Protein AF-A0A1A7YUJ3-F1 (afdb_monomer_lite)

InterPro domains:
  IPR044998 Timeless [PTHR22940] (1-128)
  IPR059212 TIMELESS, tri-helical helix-turn-helix domain [PF26019] (51-104)
  IPR060740 TOF1-like, helical domain [PF27570] (1-33)

Organism: NCBI:txid60296

Radius of gyration: 24.5 Å; chains: 1; bounding box: 63×38×56 Å

Structure (mmCIF, N/CA/C/O backbone):
data_AF-A0A1A7YUJ3-F1
#
_entry.id   AF-A0A1A7YUJ3-F1
#
loop_
_atom_site.group_PDB
_atom_site.id
_atom_site.type_symbol
_atom_site.label_atom_id
_atom_site.label_alt_id
_atom_site.label_comp_id
_atom_site.label_asym_id
_atom_site.label_entity_id
_atom_site.label_seq_id
_atom_site.pdbx_PDB_ins_code
_atom_site.Cartn_x
_atom_site.Cartn_y
_atom_site.Cartn_z
_atom_site.occupancy
_atom_site.B_iso_or_equiv
_atom_site.auth_seq_id
_atom_site.auth_comp_id
_atom_site.auth_asym_id
_atom_site.auth_atom_id
_atom_site.pdbx_PDB_model_num
ATOM 1 N N . GLU A 1 1 ? 13.823 11.970 -30.741 1.00 86.25 1 GLU A N 1
ATOM 2 C CA . GLU A 1 1 ? 13.001 11.657 -29.547 1.00 86.25 1 GLU A CA 1
ATOM 3 C C . GLU A 1 1 ? 12.658 10.175 -29.381 1.00 86.25 1 GLU A C 1
ATOM 5 O O . GLU A 1 1 ? 13.277 9.528 -28.542 1.00 86.25 1 GLU A O 1
ATOM 10 N N . LEU A 1 2 ? 11.763 9.582 -30.185 1.00 95.19 2 LEU A N 1
ATOM 11 C CA . LEU A 1 2 ? 11.291 8.201 -29.949 1.00 95.19 2 LEU A CA 1
ATOM 12 C C . LEU A 1 2 ? 12.406 7.140 -29.975 1.00 95.19 2 LEU A C 1
ATOM 14 O O . LEU A 1 2 ? 12.435 6.245 -29.137 1.00 95.19 2 LEU A O 1
ATOM 18 N N . VAL A 1 3 ? 13.350 7.257 -30.911 1.00 95.50 3 VAL A N 1
ATOM 19 C CA . VAL A 1 3 ? 14.474 6.312 -31.037 1.00 95.50 3 VAL A CA 1
ATOM 20 C C . VAL A 1 3 ? 15.370 6.344 -29.796 1.00 95.50 3 VAL A C 1
ATOM 22 O O . VAL A 1 3 ? 15.801 5.300 -29.314 1.00 95.50 3 VAL A O 1
ATOM 25 N N . THR A 1 4 ? 15.636 7.534 -29.258 1.00 96.44 4 THR A N 1
ATOM 26 C CA . THR A 1 4 ? 16.439 7.715 -28.043 1.00 96.44 4 THR A CA 1
ATOM 27 C C . THR A 1 4 ? 15.734 7.102 -26.839 1.00 96.44 4 THR A C 1
ATOM 29 O O . THR A 1 4 ? 16.352 6.368 -26.070 1.00 96.44 4 THR A O 1
ATOM 32 N N . PHE A 1 5 ? 14.424 7.332 -26.727 1.00 95.44 5 PHE A N 1
ATOM 33 C CA . PHE A 1 5 ? 13.594 6.736 -25.687 1.00 95.44 5 PHE A CA 1
ATOM 34 C C . PHE A 1 5 ? 13.561 5.203 -25.779 1.00 95.44 5 PHE A C 1
ATOM 36 O O . PHE A 1 5 ? 13.815 4.523 -24.789 1.00 95.44 5 PHE A O 1
ATOM 43 N N . ALA A 1 6 ? 13.348 4.640 -26.970 1.00 95.88 6 ALA A N 1
ATOM 44 C CA . ALA A 1 6 ? 13.339 3.192 -27.176 1.00 95.88 6 ALA A CA 1
ATOM 45 C C . ALA A 1 6 ? 14.686 2.549 -26.802 1.00 95.88 6 ALA A C 1
ATOM 47 O O . ALA A 1 6 ? 14.719 1.542 -26.094 1.00 95.88 6 ALA A O 1
ATOM 48 N N . LYS A 1 7 ? 15.806 3.165 -27.209 1.00 96.31 7 LYS A N 1
ATOM 49 C CA . LYS A 1 7 ? 17.151 2.721 -26.810 1.00 96.31 7 LYS A CA 1
ATOM 50 C C . LYS A 1 7 ? 17.332 2.762 -25.293 1.00 96.31 7 LYS A C 1
ATOM 52 O O . LYS A 1 7 ? 17.871 1.819 -24.725 1.00 96.31 7 LYS A O 1
ATOM 57 N N . TYR A 1 8 ? 16.863 3.821 -24.637 1.00 96.00 8 TYR A N 1
ATOM 58 C CA . TYR A 1 8 ? 16.928 3.948 -23.182 1.00 96.00 8 TYR A CA 1
ATOM 59 C C . TYR A 1 8 ? 16.153 2.830 -22.468 1.00 96.00 8 TYR A C 1
ATOM 61 O O . TYR A 1 8 ? 16.704 2.177 -21.581 1.00 96.00 8 TYR A O 1
ATOM 69 N N . VAL A 1 9 ? 14.913 2.562 -22.890 1.00 93.56 9 VAL A N 1
ATOM 70 C CA . VAL A 1 9 ? 14.066 1.511 -22.303 1.00 93.56 9 VAL A CA 1
ATOM 71 C C . VAL A 1 9 ? 14.708 0.132 -22.463 1.00 93.56 9 VAL A C 1
ATOM 73 O O . VAL A 1 9 ? 14.817 -0.607 -21.484 1.00 93.56 9 VAL A O 1
ATOM 76 N N . LEU A 1 10 ? 15.194 -0.200 -23.663 1.00 94.06 10 LEU A N 1
ATOM 77 C CA . LEU A 1 10 ? 15.851 -1.483 -23.926 1.00 94.06 10 LEU A CA 1
ATOM 78 C C . LEU A 1 10 ? 17.142 -1.642 -23.117 1.00 94.06 10 LEU A C 1
ATOM 80 O O . LEU A 1 10 ? 17.344 -2.677 -22.487 1.00 94.06 10 LEU A O 1
ATOM 84 N N . ASN A 1 11 ? 17.982 -0.606 -23.059 1.00 95.50 11 ASN A N 1
ATOM 85 C CA . ASN A 1 11 ? 19.201 -0.633 -22.250 1.00 95.50 11 ASN A CA 1
ATOM 86 C C . ASN A 1 11 ? 18.887 -0.851 -20.764 1.00 95.50 11 ASN A C 1
ATOM 88 O O . ASN A 1 11 ? 19.572 -1.627 -20.094 1.00 95.50 11 ASN A O 1
ATOM 92 N N . ARG A 1 12 ? 17.833 -0.209 -20.243 1.00 92.25 12 ARG A N 1
ATOM 93 C CA . ARG A 1 12 ? 17.404 -0.400 -18.854 1.00 92.25 12 ARG A CA 1
ATOM 94 C C . ARG A 1 12 ? 16.884 -1.816 -18.611 1.00 92.25 12 ARG A C 1
ATOM 96 O O . ARG A 1 12 ? 17.216 -2.394 -17.580 1.00 92.25 12 ARG A O 1
ATOM 103 N N . PHE A 1 13 ? 16.129 -2.380 -19.552 1.00 91.19 13 PHE A N 1
ATOM 104 C CA . PHE A 1 13 ? 15.663 -3.764 -19.473 1.00 91.19 13 PHE A CA 1
ATOM 105 C C . PHE A 1 13 ? 16.834 -4.751 -19.436 1.00 91.19 13 PHE A C 1
ATOM 107 O O . PHE A 1 13 ? 16.898 -5.572 -18.524 1.00 91.19 13 PHE A O 1
ATOM 114 N N . PHE A 1 14 ? 17.795 -4.642 -20.358 1.00 93.25 14 PHE A N 1
ATOM 115 C CA . PHE A 1 14 ? 18.943 -5.552 -20.389 1.00 93.25 14 PHE A CA 1
ATOM 116 C C . PHE A 1 14 ? 19.823 -5.436 -19.140 1.00 93.25 14 PHE A C 1
ATOM 118 O O . PHE A 1 14 ? 20.311 -6.450 -18.647 1.00 93.25 14 PHE A O 1
ATOM 125 N N . ALA A 1 15 ? 19.965 -4.236 -18.569 1.00 91.81 15 ALA A N 1
ATOM 126 C CA . ALA A 1 15 ? 20.662 -4.052 -17.298 1.00 91.81 15 ALA A CA 1
ATOM 127 C C . ALA A 1 15 ? 19.983 -4.799 -16.131 1.00 91.81 15 ALA A C 1
ATOM 129 O O . ALA A 1 15 ? 20.673 -5.340 -15.267 1.00 91.81 15 ALA A O 1
ATOM 130 N N . VAL A 1 16 ? 18.645 -4.852 -16.110 1.00 88.75 16 VAL A N 1
ATOM 131 C CA . VAL A 1 16 ? 17.875 -5.622 -15.115 1.00 88.75 16 VAL A CA 1
ATOM 132 C C . VAL A 1 16 ? 17.945 -7.121 -15.416 1.00 88.75 16 VAL A C 1
ATOM 134 O O . VAL A 1 16 ? 18.191 -7.916 -14.512 1.00 88.75 16 VAL A O 1
ATOM 137 N N . ALA A 1 17 ? 17.798 -7.519 -16.681 1.00 90.75 17 ALA A N 1
ATOM 138 C CA . ALA A 1 17 ? 17.841 -8.918 -17.102 1.00 90.75 17 ALA A CA 1
ATOM 139 C C . ALA A 1 17 ? 19.202 -9.583 -16.839 1.00 90.75 17 ALA A C 1
ATOM 141 O O . ALA A 1 17 ? 19.245 -10.771 -16.532 1.00 90.75 17 ALA A O 1
ATOM 142 N N . ALA A 1 18 ? 20.297 -8.819 -16.8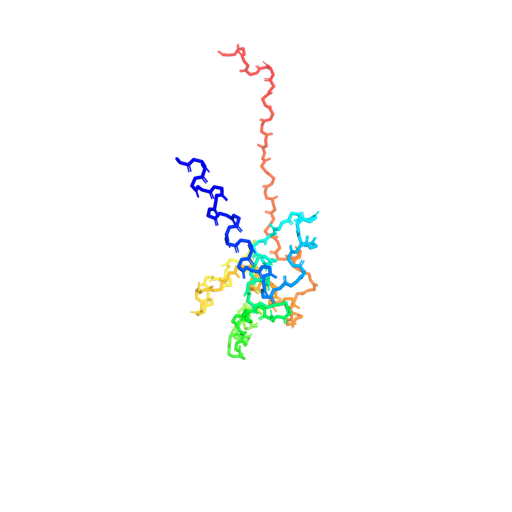87 1.00 90.25 18 ALA A N 1
ATOM 143 C CA . ALA A 1 18 ? 21.632 -9.301 -16.533 1.00 90.25 18 ALA A CA 1
ATOM 144 C C . ALA A 1 18 ? 21.757 -9.711 -15.054 1.00 90.25 18 ALA A C 1
ATOM 146 O O . ALA A 1 18 ? 22.539 -10.599 -14.727 1.00 90.25 18 ALA A O 1
ATOM 147 N N . GLN A 1 19 ? 20.992 -9.080 -14.159 1.00 87.62 19 GLN A N 1
ATOM 148 C CA . GLN A 1 19 ? 20.961 -9.421 -12.730 1.00 87.62 19 GLN A CA 1
ATOM 149 C C . GLN A 1 19 ? 19.874 -10.455 -12.413 1.00 87.62 19 GLN A C 1
ATOM 151 O O . GLN A 1 19 ? 19.961 -11.186 -11.428 1.00 87.62 19 GLN A O 1
ATOM 156 N N . ASN A 1 20 ? 18.831 -10.509 -13.241 1.00 86.06 20 ASN A N 1
ATOM 157 C CA . ASN A 1 20 ? 17.608 -11.244 -12.981 1.00 86.06 20 ASN A CA 1
ATOM 158 C C . ASN A 1 20 ? 17.144 -11.988 -14.242 1.00 86.06 20 ASN A C 1
ATOM 160 O O . ASN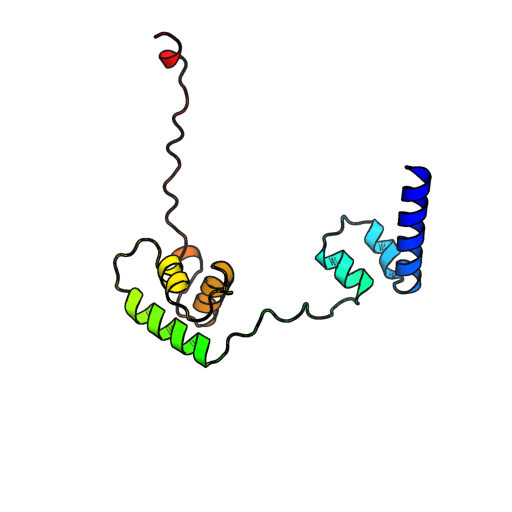 A 1 20 ? 16.356 -11.469 -15.033 1.00 86.06 20 ASN A O 1
ATOM 164 N N . ASN A 1 21 ? 17.563 -13.250 -14.384 1.00 86.62 21 ASN A N 1
ATOM 165 C CA . ASN A 1 21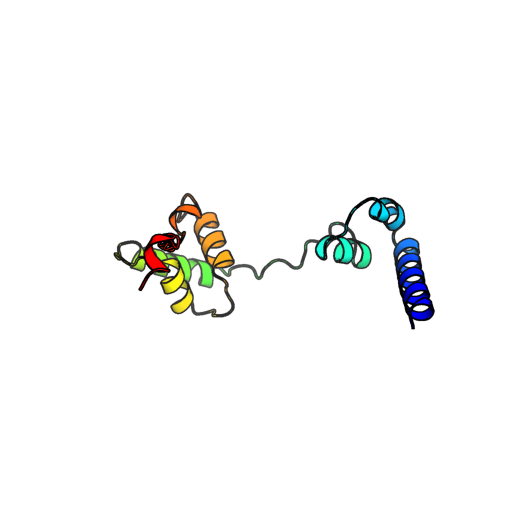 ? 17.203 -14.104 -15.528 1.00 86.62 21 ASN A CA 1
ATOM 166 C C . ASN A 1 21 ? 15.688 -14.315 -15.694 1.00 86.62 21 ASN A C 1
ATOM 168 O O . ASN A 1 21 ? 15.230 -14.671 -16.778 1.00 86.62 21 ASN A O 1
ATOM 172 N N . LYS A 1 22 ? 14.890 -14.094 -14.643 1.00 87.00 22 LYS A N 1
ATOM 173 C CA . LYS A 1 22 ? 13.430 -14.204 -14.730 1.00 87.00 22 LYS A CA 1
ATOM 174 C C . LYS A 1 22 ? 12.811 -13.016 -15.472 1.00 87.00 22 LYS A C 1
ATOM 176 O O . LYS A 1 22 ? 11.695 -13.152 -15.955 1.00 87.00 22 LYS A O 1
ATOM 181 N N . ALA A 1 23 ? 13.533 -11.905 -15.656 1.00 88.19 23 ALA A N 1
ATOM 182 C CA . ALA A 1 23 ? 13.033 -10.724 -16.363 1.00 88.19 23 ALA A CA 1
ATOM 183 C C . ALA A 1 23 ? 12.523 -11.024 -17.786 1.00 88.19 23 ALA A C 1
ATOM 185 O O . ALA A 1 23 ? 11.600 -10.362 -18.249 1.00 88.19 23 ALA A O 1
ATOM 186 N N . TYR A 1 24 ? 13.068 -12.044 -18.459 1.00 89.44 24 TYR A N 1
ATOM 187 C CA . TYR A 1 24 ? 12.578 -12.485 -19.769 1.00 89.44 24 TYR A CA 1
ATOM 188 C C . TYR A 1 24 ? 11.194 -13.138 -19.702 1.00 89.44 24 TYR A C 1
ATOM 190 O O . TYR A 1 24 ? 10.360 -12.893 -20.565 1.00 89.44 24 TYR A O 1
ATOM 198 N N . VAL A 1 25 ? 10.932 -13.945 -18.671 1.00 89.50 25 VAL A N 1
ATOM 199 C CA . VAL A 1 25 ? 9.620 -14.579 -18.453 1.00 89.50 25 VAL A CA 1
ATOM 200 C C . VAL A 1 25 ? 8.584 -13.527 -18.062 1.00 89.50 25 VAL A C 1
ATOM 202 O O . VAL A 1 25 ? 7.426 -13.600 -18.459 1.00 89.50 25 VAL A O 1
ATOM 205 N N . GLU A 1 26 ? 9.022 -12.498 -17.344 1.00 85.81 26 GLU A N 1
ATOM 206 C CA . GLU A 1 26 ? 8.181 -11.391 -16.901 1.00 85.81 26 GLU A CA 1
ATOM 207 C C . GLU A 1 26 ? 7.658 -10.507 -18.046 1.00 85.81 26 GLU A C 1
ATOM 209 O O . GLU A 1 26 ? 6.666 -9.810 -17.847 1.00 85.81 26 GLU A O 1
ATOM 214 N N . LEU A 1 27 ? 8.250 -10.582 -19.249 1.00 87.31 27 LEU A N 1
ATOM 215 C CA . LEU A 1 27 ? 7.721 -9.944 -20.467 1.00 87.31 27 LEU A CA 1
ATOM 216 C C . LEU A 1 27 ? 6.378 -10.528 -20.918 1.00 87.31 27 LEU A C 1
ATOM 218 O O . LEU A 1 27 ? 5.637 -9.868 -21.642 1.00 87.31 27 LEU A O 1
ATOM 222 N N . LEU A 1 28 ? 6.065 -11.760 -20.511 1.00 89.12 28 LEU A N 1
ATOM 223 C CA . LEU A 1 28 ? 4.817 -12.426 -20.884 1.00 89.12 28 LEU A CA 1
ATOM 224 C C . LEU A 1 28 ? 3.601 -11.840 -20.154 1.00 89.12 28 LEU A C 1
ATOM 226 O O . LEU A 1 28 ? 2.467 -12.131 -20.530 1.00 89.12 28 LEU A O 1
ATOM 230 N N . PHE A 1 29 ? 3.819 -11.020 -19.121 1.00 87.62 29 PHE A N 1
ATOM 231 C CA . PHE A 1 29 ? 2.764 -10.520 -18.249 1.00 87.62 29 PHE A CA 1
ATOM 232 C C . PHE A 1 29 ? 2.832 -9.005 -18.085 1.00 87.62 29 PHE A C 1
ATOM 234 O O . PHE A 1 29 ? 3.900 -8.409 -17.957 1.00 87.62 29 PHE A O 1
ATOM 241 N N . TRP A 1 30 ? 1.663 -8.370 -18.010 1.00 89.06 30 TRP A N 1
ATOM 242 C CA . TRP A 1 30 ? 1.580 -6.953 -17.679 1.00 89.06 30 TRP A CA 1
ATOM 243 C C . TRP A 1 30 ? 2.069 -6.708 -16.247 1.00 89.06 30 TRP A C 1
ATOM 245 O O . TRP A 1 30 ? 1.569 -7.319 -15.297 1.00 89.06 30 TRP A O 1
ATOM 255 N N . LYS A 1 31 ? 3.043 -5.808 -16.076 1.00 86.88 31 LYS A N 1
ATOM 256 C CA . LYS A 1 31 ? 3.656 -5.541 -14.771 1.00 86.88 31 LYS A CA 1
ATOM 257 C C . LYS A 1 31 ? 2.989 -4.403 -14.018 1.00 86.88 31 LYS A C 1
ATOM 259 O O . LYS A 1 31 ? 2.770 -3.320 -14.547 1.00 86.88 31 LYS A O 1
ATOM 264 N N . ASN A 1 32 ? 2.699 -4.666 -12.744 1.00 87.50 32 ASN A N 1
ATOM 265 C CA . ASN A 1 32 ? 2.317 -3.647 -11.776 1.00 87.50 32 ASN A CA 1
ATOM 266 C C . ASN A 1 32 ? 3.569 -3.085 -11.078 1.00 87.50 32 ASN A C 1
ATOM 268 O O . ASN A 1 32 ? 4.653 -3.667 -11.144 1.00 87.50 32 ASN A O 1
ATOM 272 N N . VAL A 1 33 ? 3.409 -1.956 -10.386 1.00 85.12 33 VAL A N 1
ATOM 273 C CA . VAL A 1 33 ? 4.514 -1.262 -9.701 1.00 85.12 33 VAL A CA 1
ATOM 274 C C . VAL A 1 33 ? 5.221 -2.172 -8.687 1.00 85.12 33 VAL A C 1
ATOM 276 O O . VAL A 1 33 ? 6.444 -2.141 -8.587 1.00 85.12 33 VAL A O 1
ATOM 279 N N . GLY A 1 34 ? 4.469 -3.024 -7.980 1.00 83.81 34 GLY A N 1
ATOM 280 C CA . GLY A 1 34 ? 5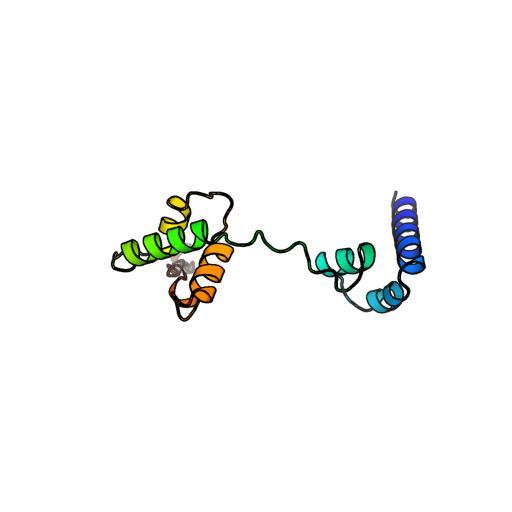.027 -3.976 -7.017 1.00 83.81 34 GLY A CA 1
ATOM 281 C C . GLY A 1 34 ? 5.957 -4.998 -7.669 1.00 83.81 34 GLY A C 1
ATOM 282 O O . GLY A 1 34 ? 7.073 -5.194 -7.203 1.00 83.81 34 GLY A O 1
ATOM 283 N N . ALA A 1 35 ? 5.547 -5.571 -8.797 1.00 85.00 35 ALA A N 1
ATOM 284 C CA . ALA A 1 35 ? 6.338 -6.536 -9.543 1.00 85.00 35 ALA A CA 1
ATOM 285 C C . ALA A 1 35 ? 7.586 -5.895 -10.167 1.00 85.00 35 ALA A C 1
ATOM 287 O O . ALA A 1 35 ? 8.650 -6.501 -10.137 1.00 85.00 35 ALA A O 1
ATOM 288 N N . VAL A 1 36 ? 7.498 -4.656 -10.676 1.00 86.56 36 VAL A N 1
ATOM 289 C CA . VAL A 1 36 ? 8.692 -3.927 -11.150 1.00 86.56 36 VAL A CA 1
ATOM 290 C C . VAL A 1 36 ? 9.682 -3.724 -10.003 1.00 86.56 36 VAL A C 1
ATOM 292 O O . VAL A 1 36 ? 10.870 -3.987 -10.177 1.00 86.56 36 VAL A O 1
ATOM 295 N N . ARG A 1 37 ? 9.190 -3.322 -8.825 1.00 85.81 37 ARG A N 1
ATOM 296 C CA . ARG A 1 37 ? 10.007 -3.154 -7.620 1.00 85.81 37 ARG A CA 1
ATOM 297 C C . ARG A 1 37 ? 10.686 -4.463 -7.212 1.00 85.81 37 ARG A C 1
ATOM 299 O O . ARG A 1 37 ? 11.887 -4.472 -6.972 1.00 85.81 37 ARG A O 1
ATOM 306 N N . GLU A 1 38 ? 9.960 -5.577 -7.199 1.00 86.88 38 GLU A N 1
ATOM 307 C CA . GLU A 1 38 ? 10.525 -6.905 -6.918 1.00 86.88 38 GLU A CA 1
ATOM 308 C C . GLU A 1 38 ? 11.579 -7.321 -7.952 1.00 86.88 38 GLU A C 1
ATOM 310 O O . GLU A 1 38 ? 12.627 -7.858 -7.593 1.00 86.88 38 GLU A O 1
ATOM 315 N N . MET A 1 39 ? 11.354 -7.023 -9.234 1.00 86.44 39 MET A N 1
ATOM 316 C CA . MET A 1 39 ? 12.316 -7.317 -10.297 1.00 86.44 39 MET A CA 1
ATOM 317 C C . MET A 1 39 ? 13.625 -6.532 -10.145 1.00 86.44 39 MET A C 1
ATOM 319 O O . MET A 1 39 ? 14.670 -7.046 -10.553 1.00 86.44 39 MET A O 1
ATOM 323 N N . THR A 1 40 ? 13.577 -5.321 -9.575 1.00 84.94 40 THR A N 1
ATOM 324 C CA . THR A 1 40 ? 14.749 -4.454 -9.368 1.00 84.94 40 THR A CA 1
ATOM 325 C C . THR A 1 40 ? 15.419 -4.621 -8.006 1.00 84.94 40 THR A C 1
ATOM 327 O O . THR A 1 40 ? 16.637 -4.516 -7.918 1.00 84.94 40 THR A O 1
ATOM 330 N N . GLU A 1 41 ? 14.651 -4.855 -6.941 1.00 83.88 41 GLU A N 1
ATOM 331 C CA . GLU A 1 41 ? 15.142 -4.894 -5.553 1.00 83.88 41 GLU A CA 1
ATOM 332 C C . GLU A 1 41 ? 15.340 -6.321 -5.019 1.00 83.88 41 GLU A C 1
ATOM 334 O O . GLU A 1 41 ? 16.008 -6.501 -3.992 1.00 83.88 41 GLU A O 1
ATOM 339 N N . GLY A 1 42 ? 14.784 -7.324 -5.707 1.00 79.69 42 GLY A N 1
ATOM 340 C CA . GLY A 1 42 ? 14.827 -8.742 -5.358 1.00 79.69 42 GLY A CA 1
ATOM 341 C C . GLY A 1 42 ? 13.438 -9.325 -5.069 1.00 79.69 42 GLY A C 1
ATOM 342 O O . GLY A 1 42 ? 12.627 -8.724 -4.362 1.00 79.69 42 GLY A O 1
ATOM 343 N N . TYR A 1 43 ? 13.176 -10.528 -5.592 1.00 78.94 43 TYR A N 1
ATOM 344 C CA . TYR A 1 43 ? 11.929 -11.256 -5.339 1.00 78.94 43 TYR A CA 1
ATOM 345 C C . TYR A 1 43 ? 11.809 -11.649 -3.868 1.00 78.94 43 TYR A C 1
ATOM 347 O O . TYR A 1 43 ? 12.770 -12.135 -3.272 1.00 78.94 43 TYR A O 1
ATOM 355 N N . GLY A 1 44 ? 10.614 -11.498 -3.299 1.00 69.50 44 GLY A N 1
ATOM 356 C CA . GLY A 1 44 ? 10.325 -11.965 -1.943 1.00 69.50 44 GLY A CA 1
ATOM 357 C C . GLY A 1 44 ? 10.929 -11.117 -0.823 1.00 69.50 44 GLY A C 1
ATOM 358 O O . GLY A 1 44 ? 10.819 -11.506 0.338 1.00 69.50 44 GLY A O 1
ATOM 359 N N . LYS A 1 45 ? 11.520 -9.950 -1.121 1.00 63.31 45 LYS A N 1
ATOM 360 C CA . LYS A 1 45 ? 11.714 -8.939 -0.077 1.00 63.31 45 LYS A CA 1
ATOM 361 C C . LYS A 1 45 ? 10.336 -8.497 0.394 1.00 63.31 45 LYS A C 1
ATOM 363 O O . LYS A 1 45 ? 9.592 -7.898 -0.386 1.00 63.31 45 LYS A O 1
ATOM 368 N N . GLU A 1 46 ? 10.016 -8.806 1.654 1.00 58.44 46 GLU A N 1
ATOM 369 C CA . GLU A 1 46 ? 8.886 -8.203 2.358 1.00 58.44 46 GLU A CA 1
ATOM 370 C C . GLU A 1 46 ? 8.935 -6.704 2.072 1.00 58.44 46 GLU A C 1
ATOM 372 O O . GLU A 1 46 ? 9.907 -6.026 2.409 1.00 58.44 46 GLU A O 1
ATOM 377 N N . SER A 1 47 ? 7.921 -6.208 1.359 1.00 57.62 47 SER A N 1
ATOM 378 C CA . SER A 1 47 ? 7.678 -4.776 1.238 1.00 57.62 47 SER A CA 1
ATOM 379 C C . SER A 1 47 ? 7.797 -4.179 2.630 1.00 57.62 47 SER A C 1
ATOM 381 O O . SER A 1 47 ? 7.200 -4.752 3.546 1.00 57.62 47 SER A O 1
ATOM 383 N N . GLU A 1 48 ? 8.569 -3.097 2.772 1.00 56.94 48 GLU A N 1
ATOM 384 C CA . GLU A 1 48 ? 8.774 -2.392 4.038 1.00 56.94 48 GLU A CA 1
ATOM 385 C C . GLU A 1 48 ? 7.493 -2.443 4.864 1.00 56.94 48 GLU A C 1
ATOM 387 O O . GLU A 1 48 ? 6.429 -1.995 4.418 1.00 56.94 48 GLU A O 1
ATOM 392 N N . LYS A 1 49 ? 7.581 -3.152 5.996 1.00 57.81 49 LYS A N 1
ATOM 393 C CA . LYS A 1 49 ? 6.437 -3.469 6.843 1.00 57.81 49 LYS A CA 1
ATOM 394 C C . LYS A 1 49 ? 5.686 -2.166 7.077 1.00 57.81 49 LYS A C 1
ATOM 396 O O . LYS A 1 49 ? 6.285 -1.188 7.518 1.00 57.81 49 LYS A O 1
ATOM 401 N N . GLN A 1 50 ? 4.390 -2.156 6.744 1.00 58.72 50 GLN A N 1
ATOM 402 C CA . GLN A 1 50 ? 3.489 -1.075 7.151 1.00 58.72 50 GLN A CA 1
ATOM 403 C C . GLN A 1 50 ? 3.819 -0.727 8.607 1.00 58.72 50 GLN A C 1
ATOM 405 O O . GLN A 1 50 ? 4.002 -1.674 9.380 1.00 58.72 50 GLN A O 1
ATOM 410 N N . PRO A 1 51 ? 3.938 0.566 8.968 1.00 67.06 51 PRO A N 1
ATOM 411 C CA . PRO A 1 51 ? 4.381 0.963 10.297 1.00 67.06 51 PRO A CA 1
ATOM 412 C C . PRO A 1 51 ? 3.581 0.177 11.328 1.00 67.06 51 PRO A C 1
ATOM 414 O O . PRO A 1 51 ? 2.347 0.261 11.349 1.00 67.06 51 PRO A O 1
ATOM 417 N N . ALA A 1 52 ? 4.289 -0.667 12.083 1.00 74.94 52 ALA A N 1
ATOM 418 C CA . ALA A 1 52 ? 3.672 -1.549 13.056 1.00 74.94 52 ALA A CA 1
ATOM 419 C C . ALA A 1 52 ? 2.883 -0.684 14.043 1.00 74.94 52 ALA A C 1
ATOM 421 O O . ALA A 1 52 ? 3.315 0.416 14.385 1.00 74.94 52 ALA A O 1
ATOM 422 N N . TRP A 1 53 ? 1.695 -1.140 14.419 1.00 81.44 53 TRP A N 1
ATOM 423 C CA . TRP A 1 53 ? 0.962 -0.527 15.516 1.00 81.44 53 TRP A CA 1
ATOM 424 C C . TRP A 1 53 ? 1.761 -0.767 16.793 1.00 81.44 53 TRP A C 1
ATOM 426 O O . TRP A 1 53 ? 2.222 -1.889 17.023 1.00 81.44 53 TRP A O 1
ATOM 436 N N . THR A 1 54 ? 2.014 0.291 17.557 1.00 85.31 54 THR A N 1
ATOM 437 C CA . THR A 1 54 ? 2.595 0.137 18.894 1.00 85.31 54 THR A CA 1
ATOM 438 C C . THR A 1 54 ? 1.499 -0.279 19.869 1.00 85.31 54 THR A C 1
ATOM 440 O O . THR A 1 54 ? 0.332 0.032 19.655 1.00 85.31 54 THR A O 1
ATOM 443 N N . GLU A 1 55 ? 1.869 -0.956 20.957 1.00 84.38 55 GLU A N 1
ATOM 444 C CA . GLU A 1 55 ? 0.912 -1.362 21.999 1.00 84.38 55 GLU A CA 1
ATOM 445 C C . GLU A 1 55 ? 0.105 -0.162 22.530 1.00 84.38 55 GLU A C 1
ATOM 447 O O . GLU A 1 55 ? -1.097 -0.249 22.744 1.00 84.38 55 GLU A O 1
ATOM 452 N N . GLU A 1 56 ? 0.759 0.995 22.664 1.00 84.88 56 GLU A N 1
ATOM 453 C CA . GLU A 1 56 ? 0.131 2.247 23.095 1.00 84.88 56 GLU A CA 1
ATOM 454 C C . GLU A 1 56 ? -0.948 2.728 22.110 1.00 84.88 56 GLU A C 1
ATOM 456 O O . GLU A 1 56 ? -2.040 3.108 22.533 1.00 84.88 56 GLU A O 1
ATOM 461 N N . GLU A 1 57 ? -0.673 2.668 20.800 1.00 84.31 57 GLU A N 1
ATOM 462 C CA . GLU A 1 57 ? -1.648 3.015 19.757 1.00 84.31 57 GLU A CA 1
ATOM 463 C C . GLU A 1 57 ? -2.815 2.008 19.717 1.00 84.31 57 GLU A C 1
ATOM 465 O O . GLU A 1 57 ? -3.952 2.384 19.418 1.00 84.31 57 GLU A O 1
ATOM 470 N N . GLU A 1 58 ? -2.559 0.726 20.003 1.00 86.75 58 GLU A N 1
ATOM 471 C CA . GLU A 1 58 ? -3.599 -0.310 20.069 1.00 86.75 58 GLU A CA 1
ATOM 472 C C . GLU A 1 58 ? -4.528 -0.107 21.278 1.00 86.75 58 GLU A C 1
ATOM 474 O O . GLU A 1 58 ? -5.754 -0.161 21.128 1.00 86.75 58 GLU A O 1
ATOM 479 N N . GLU A 1 59 ? -3.972 0.196 22.453 1.00 86.69 59 GLU A N 1
ATOM 480 C CA . GLU A 1 59 ? -4.732 0.486 23.676 1.00 86.69 59 GLU A CA 1
ATOM 481 C C . GLU A 1 59 ? -5.578 1.764 23.520 1.00 86.69 59 GLU A C 1
ATOM 483 O O . GLU A 1 59 ? -6.766 1.777 23.863 1.00 86.69 59 GLU A O 1
ATOM 488 N N . GLU A 1 60 ? -5.008 2.823 22.930 1.00 88.56 60 GLU A N 1
ATOM 489 C CA . GLU A 1 60 ? -5.728 4.061 22.598 1.00 88.56 60 GLU A CA 1
ATOM 490 C C . GLU A 1 60 ? -6.922 3.767 21.680 1.00 88.56 60 GLU A C 1
ATOM 492 O O . GLU A 1 60 ? -8.058 4.154 21.977 1.00 88.56 60 GLU A O 1
ATOM 497 N N . LEU A 1 61 ? -6.692 3.016 20.597 1.00 88.06 61 LEU A N 1
ATOM 498 C CA . LEU A 1 61 ? -7.736 2.649 19.643 1.00 88.06 61 LEU A CA 1
ATOM 499 C C . LEU A 1 61 ? -8.836 1.798 20.293 1.00 88.06 61 LEU A C 1
ATOM 501 O O . LEU A 1 61 ? -10.020 1.994 20.003 1.00 88.06 61 LEU A O 1
ATOM 505 N N . ARG A 1 62 ? -8.474 0.878 21.192 1.00 88.69 62 ARG A N 1
ATOM 506 C CA . ARG A 1 62 ? -9.428 0.037 21.927 1.00 88.69 62 ARG A CA 1
ATOM 507 C C . ARG A 1 62 ? -10.311 0.856 22.863 1.00 88.69 62 ARG A C 1
ATOM 509 O O . ARG A 1 62 ? -11.529 0.641 22.902 1.00 88.69 62 ARG A O 1
ATOM 516 N N . LYS A 1 63 ? -9.719 1.799 23.597 1.00 88.81 63 LYS A N 1
ATOM 517 C CA . LYS A 1 63 ? -10.449 2.700 24.493 1.00 88.81 63 LYS A CA 1
ATOM 518 C C . LYS A 1 63 ? -11.423 3.574 23.706 1.00 88.81 63 LYS A C 1
ATOM 520 O O . LYS A 1 63 ? -12.610 3.591 24.025 1.00 88.81 63 LYS A O 1
ATOM 525 N N . LEU A 1 64 ? -10.939 4.219 22.644 1.00 87.25 64 LEU A N 1
ATOM 526 C CA . LEU A 1 64 ? -11.756 5.083 21.792 1.00 87.25 64 LEU A CA 1
ATOM 527 C C . LEU A 1 64 ? -12.908 4.313 21.137 1.00 87.25 64 LEU A C 1
ATOM 529 O O . LEU A 1 64 ? -14.031 4.814 21.100 1.00 87.25 64 LEU A O 1
ATOM 533 N N . TYR A 1 65 ? -12.658 3.087 20.661 1.00 86.06 65 TYR A N 1
ATOM 534 C CA . TYR A 1 65 ? -13.707 2.241 20.090 1.00 86.06 65 TYR A CA 1
ATOM 535 C C . TYR A 1 65 ? -14.777 1.888 21.126 1.00 86.06 65 TYR A C 1
ATOM 537 O O . TYR A 1 65 ? -15.959 1.994 20.827 1.00 86.06 65 TYR A O 1
ATOM 545 N N . THR A 1 66 ? -14.386 1.515 22.347 1.00 85.56 66 THR A N 1
ATOM 546 C CA . THR A 1 66 ? -15.336 1.149 23.413 1.00 85.56 66 THR A CA 1
ATOM 547 C C . THR A 1 66 ? -16.210 2.335 23.822 1.00 85.56 66 THR A C 1
ATOM 549 O O . THR A 1 66 ? -17.411 2.172 23.997 1.00 85.56 66 THR A O 1
ATOM 552 N N . GLU A 1 67 ? -15.630 3.531 23.914 1.00 85.75 67 GLU A N 1
ATOM 553 C CA . GLU A 1 67 ? -16.350 4.759 24.269 1.00 85.75 67 GLU A CA 1
ATOM 554 C C . GLU A 1 67 ? -17.358 5.192 23.192 1.00 85.75 67 GLU A C 1
ATOM 556 O O . GLU A 1 67 ? -18.439 5.680 23.511 1.00 85.75 67 GLU A O 1
ATOM 561 N N . HIS A 1 68 ? -17.032 4.980 21.914 1.00 81.12 68 HIS A N 1
ATOM 562 C CA . HIS A 1 68 ? -17.860 5.429 20.790 1.00 81.12 68 HIS A CA 1
ATOM 563 C C . HIS A 1 68 ? -18.724 4.322 20.169 1.00 81.12 68 HIS A C 1
ATOM 565 O O . HIS A 1 68 ? -19.544 4.619 19.300 1.00 81.12 68 HIS A O 1
ATOM 571 N N . ARG A 1 69 ? -18.588 3.058 20.595 1.00 76.31 69 ARG A N 1
ATOM 572 C CA . ARG A 1 69 ? -19.384 1.931 20.076 1.00 76.31 69 ARG A CA 1
ATOM 573 C C . ARG A 1 69 ? -20.877 2.099 20.347 1.00 76.31 69 ARG A C 1
ATOM 575 O O . ARG A 1 69 ? -21.680 1.756 19.486 1.00 76.31 69 ARG A O 1
ATOM 582 N N . ASP A 1 70 ? -21.225 2.624 21.517 1.00 70.81 70 ASP A N 1
ATOM 583 C CA . ASP A 1 70 ? -22.616 2.825 21.940 1.00 70.81 70 ASP A CA 1
ATOM 584 C C . ASP A 1 70 ? -23.190 4.174 21.467 1.00 70.81 70 ASP A C 1
ATOM 586 O O . ASP A 1 70 ? -24.345 4.499 21.739 1.00 70.81 70 ASP A O 1
ATOM 590 N N . SER A 1 71 ? -22.392 4.977 20.755 1.00 69.31 71 SER A N 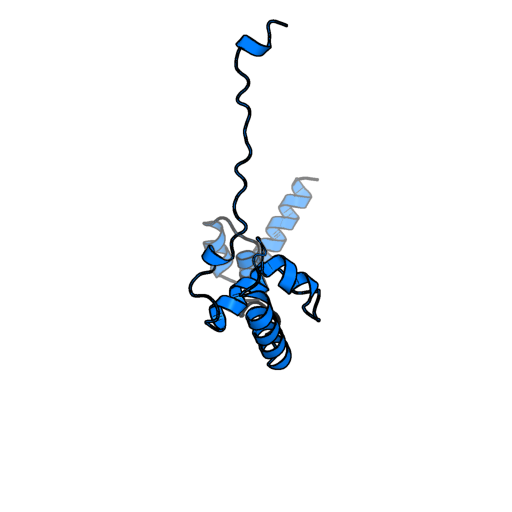1
ATOM 591 C CA . SER A 1 71 ? -22.844 6.247 20.190 1.00 69.31 71 SER A CA 1
ATOM 592 C C . SER A 1 71 ? -23.606 6.017 18.877 1.00 69.31 71 SER A C 1
ATOM 594 O O . SER A 1 71 ? -23.155 5.270 18.012 1.00 69.31 71 SER A O 1
ATOM 596 N N . GLU A 1 72 ? -24.745 6.693 18.684 1.00 62.06 72 GLU A N 1
ATOM 597 C CA . GLU A 1 72 ? -25.563 6.658 17.450 1.00 62.06 72 GLU A CA 1
ATOM 598 C C . GLU A 1 72 ? -24.899 7.378 16.250 1.00 62.06 72 GLU A C 1
ATOM 600 O O . GLU A 1 72 ? -25.564 7.941 15.376 1.00 62.06 72 GLU A O 1
ATOM 605 N N . VAL A 1 73 ? -23.566 7.415 16.187 1.00 68.19 73 VAL A N 1
ATOM 606 C CA . VAL A 1 73 ? -22.848 8.129 15.131 1.00 68.19 73 VAL A CA 1
ATOM 607 C C . VAL A 1 73 ? -22.832 7.284 13.849 1.00 68.19 73 VAL A C 1
ATOM 609 O O . VAL A 1 73 ? -22.418 6.124 13.877 1.00 68.19 73 VAL A O 1
ATOM 612 N N . PRO A 1 74 ? -23.211 7.853 12.687 1.00 66.50 74 PRO A N 1
ATOM 613 C CA . PRO A 1 74 ? -23.303 7.109 11.428 1.00 66.50 74 PRO A CA 1
ATOM 614 C C . PRO A 1 74 ? -21.958 6.592 10.888 1.00 66.50 74 PRO A C 1
ATOM 616 O O . PRO A 1 74 ? -21.951 5.707 10.030 1.00 66.50 74 PRO A O 1
ATOM 619 N N . ASP A 1 75 ? -20.823 7.132 11.348 1.00 76.50 75 ASP A N 1
ATOM 620 C CA . ASP A 1 75 ? -19.487 6.681 10.949 1.00 76.50 75 ASP A CA 1
ATOM 621 C C . ASP A 1 75 ? -18.470 6.749 12.101 1.00 76.50 75 ASP A C 1
ATOM 623 O O . ASP A 1 75 ? -17.735 7.723 12.266 1.00 76.50 75 ASP A O 1
ATOM 627 N N . ILE A 1 76 ? -18.401 5.666 12.876 1.00 81.50 76 ILE A N 1
ATOM 628 C CA . ILE A 1 76 ? -17.475 5.512 14.009 1.00 81.50 76 ILE A CA 1
ATOM 629 C C . ILE A 1 76 ? -16.007 5.606 13.552 1.00 81.50 76 ILE A C 1
ATOM 631 O O . ILE A 1 76 ? -15.140 6.041 14.298 1.00 81.50 76 ILE A O 1
ATOM 635 N N . VAL A 1 77 ? -15.672 5.230 12.314 1.00 83.00 77 VAL A N 1
ATOM 636 C CA . VAL A 1 77 ? -14.267 5.266 11.874 1.00 83.00 77 VAL A CA 1
ATOM 637 C C . VAL A 1 77 ? -13.810 6.695 11.584 1.00 83.00 77 VAL A C 1
ATOM 639 O O . VAL A 1 77 ? -12.643 7.009 11.804 1.00 83.00 77 VAL A O 1
ATOM 642 N N . GLU A 1 78 ? -14.699 7.570 11.106 1.00 82.69 78 GLU A N 1
ATOM 643 C CA . GLU A 1 78 ? -14.371 8.992 10.923 1.00 82.69 78 GLU A CA 1
ATOM 644 C C . GLU A 1 78 ? -14.102 9.684 12.262 1.00 82.69 78 GLU A C 1
ATOM 646 O O . GLU A 1 78 ? -13.132 10.437 12.361 1.00 82.69 78 GLU A O 1
ATOM 651 N N . THR A 1 79 ? -14.880 9.377 13.304 1.00 82.62 79 THR A N 1
ATOM 652 C CA . THR A 1 79 ? -14.628 9.927 14.644 1.00 82.62 79 THR A CA 1
ATOM 653 C C . THR A 1 79 ? -13.315 9.409 15.216 1.00 82.62 79 THR A C 1
ATOM 655 O O . THR A 1 79 ? -12.498 10.208 15.672 1.00 82.62 79 THR A O 1
ATOM 658 N N . LEU A 1 80 ? -13.034 8.108 15.090 1.00 84.56 80 LEU A N 1
ATOM 659 C CA . LEU A 1 80 ? -11.756 7.533 15.519 1.00 84.56 80 LEU A CA 1
ATOM 660 C C . LEU A 1 80 ? -10.566 8.179 14.800 1.00 84.56 80 LEU A C 1
ATOM 662 O O . LEU A 1 80 ? -9.596 8.554 15.448 1.00 84.56 80 LEU A O 1
ATOM 666 N N . LEU A 1 81 ? -10.645 8.384 13.482 1.00 84.56 81 LEU A N 1
ATOM 667 C CA . LEU A 1 81 ? -9.578 9.054 12.726 1.00 84.56 81 LEU A CA 1
ATOM 668 C C . LEU A 1 81 ? -9.317 10.491 13.190 1.00 84.56 81 LEU A C 1
ATOM 670 O O . LEU A 1 81 ? -8.187 10.954 13.077 1.00 84.56 81 LEU A O 1
ATOM 674 N N . SER A 1 82 ? -10.340 11.192 13.687 1.00 83.00 82 SER A N 1
ATOM 675 C CA . SER A 1 82 ? -10.185 12.554 14.214 1.00 83.00 82 SER A CA 1
ATOM 676 C C . SER A 1 82 ? -9.609 12.612 15.632 1.00 83.00 82 SER A C 1
ATOM 678 O O . SER A 1 82 ? -9.049 13.639 16.008 1.00 83.00 82 SER A O 1
ATOM 680 N N . LEU A 1 83 ? -9.751 11.532 16.407 1.00 81.44 83 LEU A N 1
ATOM 681 C CA . LEU A 1 83 ? -9.362 11.469 17.819 1.00 81.44 83 LEU A CA 1
ATOM 682 C C . LEU A 1 83 ? -8.019 10.771 18.054 1.00 81.44 83 LEU A C 1
ATOM 684 O O . LEU A 1 83 ? -7.410 10.992 19.095 1.00 81.44 83 LEU A O 1
ATOM 688 N N . ILE A 1 84 ? -7.559 9.940 17.114 1.00 83.31 84 ILE A N 1
ATOM 689 C CA . ILE A 1 84 ? -6.271 9.247 17.218 1.00 83.31 84 ILE A CA 1
ATOM 690 C C . ILE A 1 84 ? -5.123 10.262 17.223 1.00 83.31 84 ILE A C 1
ATOM 692 O O . ILE A 1 84 ? -5.014 11.110 16.333 1.00 83.31 84 ILE A O 1
ATOM 696 N N . SER A 1 85 ? -4.213 10.106 18.185 1.00 76.75 85 SER A N 1
ATOM 697 C CA . SER A 1 85 ? -3.023 10.953 18.347 1.00 76.75 85 SER A CA 1
ATOM 698 C C . SER A 1 85 ? -2.115 10.980 17.105 1.00 76.75 85 SER A C 1
ATOM 700 O O . SER A 1 85 ? -1.455 11.980 16.817 1.00 76.75 85 SER A O 1
ATOM 702 N N . ASN A 1 86 ? -2.096 9.892 16.329 1.00 75.56 86 ASN A N 1
ATOM 703 C CA . ASN A 1 86 ? -1.315 9.752 15.103 1.00 75.56 86 ASN A CA 1
ATOM 704 C C . ASN A 1 86 ? -2.142 10.028 13.827 1.00 75.56 86 ASN A C 1
ATOM 706 O O . ASN A 1 86 ? -2.745 9.127 13.236 1.00 75.56 86 ASN A O 1
ATOM 710 N N . SER A 1 87 ? -2.094 11.269 13.339 1.00 69.44 87 SER A N 1
ATOM 711 C CA . SER A 1 87 ? -2.815 11.724 12.137 1.00 69.44 87 SER A CA 1
ATOM 712 C C . SER A 1 87 ? -2.295 11.159 10.805 1.00 69.44 87 SER A C 1
ATOM 714 O O . SER A 1 87 ? -2.906 11.384 9.759 1.00 69.44 87 SER A O 1
ATOM 716 N N . ALA A 1 88 ? -1.194 10.397 10.805 1.00 75.69 88 ALA A N 1
ATOM 717 C CA . ALA A 1 88 ? -0.672 9.754 9.597 1.00 75.69 88 ALA A CA 1
ATOM 718 C C . ALA A 1 88 ? -1.448 8.479 9.206 1.00 75.69 88 ALA A C 1
ATOM 720 O O . ALA A 1 88 ? -1.238 7.930 8.118 1.00 75.69 88 ALA A O 1
ATOM 721 N N . ARG A 1 89 ? -2.326 7.970 10.083 1.00 80.69 89 ARG A N 1
A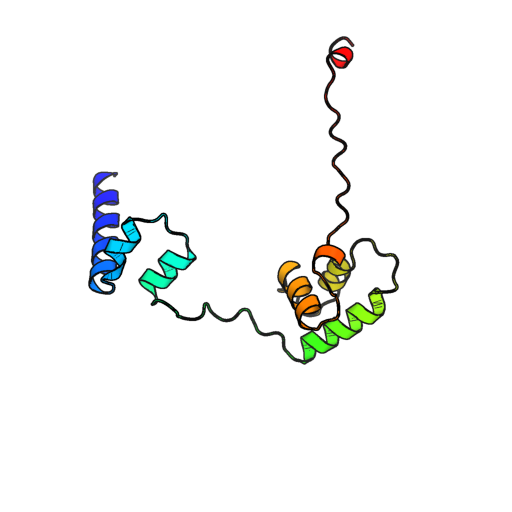TOM 722 C CA . ARG A 1 89 ? -3.060 6.717 9.866 1.00 80.69 89 ARG A CA 1
ATOM 723 C C . ARG A 1 89 ? -4.261 6.929 8.940 1.00 80.69 89 ARG A C 1
ATOM 725 O O . ARG A 1 89 ? -5.073 7.832 9.099 1.00 80.69 89 ARG A O 1
ATOM 732 N N . THR A 1 90 ? -4.402 6.044 7.959 1.00 84.75 90 THR A N 1
ATOM 733 C CA . THR A 1 90 ? -5.516 6.065 7.000 1.00 84.75 90 THR A CA 1
ATOM 734 C C . THR A 1 90 ? -6.707 5.248 7.495 1.00 84.75 90 THR A C 1
ATOM 736 O O . THR A 1 90 ? -6.544 4.256 8.209 1.00 84.75 90 THR A O 1
ATOM 739 N N . ARG A 1 91 ? -7.917 5.565 7.007 1.00 83.50 91 ARG A N 1
ATOM 740 C CA . ARG A 1 91 ? -9.141 4.788 7.288 1.00 83.50 91 ARG A CA 1
ATOM 741 C C . ARG A 1 91 ? -8.952 3.285 7.096 1.00 83.50 91 ARG A C 1
ATOM 743 O O . ARG A 1 91 ? -9.397 2.487 7.913 1.00 83.50 91 ARG A O 1
ATOM 750 N N . ARG A 1 92 ? -8.272 2.889 6.013 1.00 83.56 92 ARG A N 1
ATOM 751 C CA . ARG A 1 92 ? -8.025 1.475 5.707 1.00 83.56 92 ARG A CA 1
ATOM 752 C C . ARG A 1 92 ? -7.191 0.805 6.799 1.00 83.56 92 ARG A C 1
ATOM 754 O O . ARG A 1 92 ? -7.483 -0.334 7.149 1.00 83.56 92 ARG A O 1
ATOM 761 N N . GLN A 1 93 ? -6.177 1.494 7.322 1.00 86.00 93 GLN A N 1
ATOM 762 C CA . GLN A 1 93 ? -5.310 0.968 8.378 1.00 86.00 93 GLN A CA 1
ATOM 763 C C . GLN A 1 93 ? -6.083 0.800 9.686 1.00 86.00 93 GLN A C 1
ATOM 765 O O . GLN A 1 93 ? -6.004 -0.274 10.271 1.00 86.00 93 GLN A O 1
ATOM 770 N N . VAL A 1 94 ? -6.890 1.792 10.080 1.00 86.94 94 VAL A N 1
ATOM 771 C CA . VAL A 1 94 ? -7.735 1.711 11.286 1.00 86.94 94 VAL A CA 1
ATOM 772 C C . VAL A 1 94 ? -8.733 0.558 11.184 1.00 86.94 94 VAL A C 1
ATOM 774 O O . VAL A 1 94 ? -8.799 -0.273 12.080 1.00 86.94 94 VAL A O 1
ATOM 777 N N . VAL A 1 95 ? -9.452 0.427 10.062 1.00 87.06 95 VAL A N 1
ATOM 778 C CA . VAL A 1 95 ? -10.404 -0.684 9.862 1.00 87.06 95 VAL A CA 1
ATOM 779 C C . VAL A 1 95 ? -9.701 -2.041 9.891 1.00 87.06 95 VAL A C 1
ATOM 781 O O . VAL A 1 95 ? -10.195 -2.973 10.517 1.00 87.06 95 VAL A O 1
ATOM 784 N N . THR A 1 96 ? -8.542 -2.159 9.236 1.00 87.06 96 THR A N 1
ATOM 785 C CA . THR A 1 96 ? -7.756 -3.404 9.254 1.00 87.06 96 THR A CA 1
ATOM 786 C C . THR A 1 96 ? -7.332 -3.757 10.676 1.00 87.06 96 THR A C 1
ATOM 788 O O . THR A 1 96 ? -7.396 -4.922 11.059 1.00 87.06 96 THR A O 1
ATOM 791 N N . GLN A 1 97 ? -6.940 -2.756 11.464 1.00 87.75 97 GLN A N 1
ATOM 792 C CA . GLN A 1 97 ? -6.501 -2.953 12.836 1.00 87.75 97 GLN A CA 1
ATOM 793 C C . GLN A 1 97 ? -7.660 -3.325 13.770 1.00 87.75 97 GLN A C 1
ATOM 795 O O . GLN A 1 97 ? -7.522 -4.265 14.542 1.00 87.75 97 GLN A O 1
ATOM 800 N N . LEU A 1 98 ? -8.825 -2.679 13.655 1.00 87.25 98 LEU A N 1
ATOM 801 C CA . LEU A 1 98 ? -10.022 -3.033 14.433 1.00 87.25 98 LEU A CA 1
ATOM 802 C C . LEU A 1 98 ? -10.447 -4.493 14.212 1.00 87.25 98 LEU A C 1
ATOM 804 O O . LEU A 1 98 ? -10.775 -5.194 15.168 1.00 87.25 98 LEU A O 1
ATOM 808 N N . VAL A 1 99 ? -10.381 -4.964 12.962 1.00 87.44 99 VAL A N 1
ATOM 809 C CA . VAL A 1 99 ? -10.646 -6.371 12.619 1.00 87.44 99 VAL A CA 1
ATOM 810 C C . VAL A 1 99 ? -9.542 -7.286 13.158 1.00 87.44 99 VAL A C 1
ATOM 812 O O . VAL A 1 99 ? -9.837 -8.340 13.711 1.00 87.44 99 VAL A O 1
ATOM 815 N N . ARG A 1 100 ? -8.267 -6.887 13.052 1.00 86.12 100 ARG A N 1
ATOM 816 C CA . ARG A 1 100 ? -7.128 -7.663 13.573 1.00 86.12 100 ARG A CA 1
ATOM 817 C C . ARG A 1 100 ? -7.197 -7.857 15.091 1.00 86.12 100 ARG A C 1
ATOM 819 O O . ARG A 1 100 ? -6.852 -8.933 15.567 1.00 86.12 100 ARG A O 1
ATOM 826 N N . MET A 1 101 ? -7.646 -6.842 15.825 1.00 85.75 101 MET A N 1
ATOM 827 C CA . MET A 1 101 ? -7.834 -6.892 17.280 1.00 85.75 101 MET A CA 1
ATOM 828 C C . MET A 1 101 ? -9.113 -7.639 17.697 1.00 85.75 101 MET A C 1
ATOM 830 O O . MET A 1 101 ? -9.354 -7.810 18.888 1.00 85.75 101 MET A O 1
ATOM 834 N N . GLY A 1 102 ? -9.950 -8.069 16.743 1.00 83.56 102 GLY A N 1
ATOM 835 C CA . GLY A 1 102 ? -11.210 -8.759 17.029 1.00 83.56 102 GLY A CA 1
ATOM 836 C C . GLY A 1 102 ? -12.270 -7.871 17.685 1.00 83.56 102 GLY A C 1
ATOM 837 O O . GLY A 1 102 ? -13.192 -8.387 18.308 1.00 83.56 102 GLY A O 1
ATOM 838 N N . LEU A 1 103 ? -12.149 -6.542 17.571 1.00 84.12 103 LEU A N 1
ATOM 839 C CA . LEU A 1 103 ? -13.174 -5.612 18.060 1.00 84.12 103 LEU A CA 1
ATOM 840 C C . LEU A 1 103 ? -14.404 -5.584 17.141 1.00 84.12 103 LEU A C 1
ATOM 842 O O . LEU A 1 103 ? -15.483 -5.194 17.577 1.00 84.12 103 LEU A O 1
ATOM 846 N N . VAL A 1 104 ? -14.229 -5.991 15.879 1.00 83.19 104 VAL A N 1
ATOM 847 C CA . VAL A 1 104 ? -15.266 -6.046 14.844 1.00 83.19 104 VAL A CA 1
ATOM 848 C C . VAL A 1 104 ? -15.107 -7.332 14.038 1.00 83.19 104 VAL A C 1
ATOM 850 O O . VAL A 1 104 ? -14.002 -7.634 13.581 1.00 83.19 104 VAL A O 1
ATOM 853 N N . ASP A 1 105 ? -16.208 -8.045 13.797 1.00 77.94 105 ASP A N 1
ATOM 854 C CA . ASP A 1 105 ? -16.203 -9.320 13.066 1.00 77.94 105 ASP A CA 1
ATOM 855 C C . ASP A 1 105 ? -15.904 -9.131 11.571 1.00 77.94 105 ASP A C 1
ATOM 857 O O . ASP A 1 105 ? -15.294 -9.981 10.916 1.00 77.94 105 ASP A O 1
ATOM 861 N N . ASN A 1 106 ? -16.335 -8.003 10.993 1.00 76.50 106 ASN A N 1
ATOM 862 C CA . ASN A 1 106 ? -16.132 -7.721 9.578 1.00 76.50 106 ASN A CA 1
ATOM 863 C C . ASN A 1 106 ? -15.961 -6.227 9.276 1.00 76.50 106 ASN A C 1
ATOM 865 O O . ASN A 1 106 ? -16.761 -5.388 9.678 1.00 76.50 106 ASN A O 1
ATOM 869 N N . ALA A 1 107 ? -15.013 -5.901 8.392 1.00 76.31 107 ALA A N 1
ATOM 870 C CA . ALA A 1 107 ? -14.837 -4.555 7.837 1.00 76.31 107 ALA A CA 1
ATOM 871 C C . ALA A 1 107 ? -16.105 -3.988 7.161 1.00 76.31 107 ALA A C 1
ATOM 873 O O . ALA A 1 107 ? -16.180 -2.788 6.897 1.00 76.31 107 ALA A O 1
ATOM 874 N N . LYS A 1 108 ? -17.086 -4.838 6.829 1.00 71.50 108 LYS A N 1
ATOM 875 C CA . LYS A 1 108 ? -18.389 -4.431 6.284 1.00 71.50 108 LYS A CA 1
ATOM 876 C C . LYS A 1 108 ? -19.278 -3.701 7.294 1.00 71.50 108 LYS A C 1
ATOM 878 O O . LYS A 1 108 ? -20.060 -2.870 6.848 1.00 71.50 108 LYS A O 1
ATOM 883 N N . GLU A 1 109 ? -19.144 -3.966 8.590 1.00 70.62 109 GLU A N 1
ATOM 884 C CA . GLU A 1 109 ? -19.937 -3.306 9.642 1.00 70.62 109 GLU A CA 1
ATOM 885 C C . GLU A 1 109 ? -19.550 -1.834 9.803 1.00 70.62 109 GLU A C 1
ATOM 887 O O . GLU A 1 109 ? -20.383 -0.986 10.089 1.00 70.62 109 GLU A O 1
ATOM 892 N N . LEU A 1 110 ? -18.289 -1.516 9.508 1.00 69.94 110 LEU A N 1
ATOM 893 C CA . LEU A 1 110 ? -17.724 -0.169 9.582 1.00 69.94 110 LEU A CA 1
ATOM 894 C C . LEU A 1 110 ? -17.817 0.612 8.259 1.00 69.94 110 LEU A C 1
ATOM 896 O O . LEU A 1 110 ? -17.166 1.653 8.083 1.00 69.94 110 LEU A O 1
ATOM 900 N N . LYS A 1 111 ? -18.555 0.094 7.268 1.00 65.44 111 LYS A N 1
ATOM 901 C CA . LYS A 1 111 ? -18.733 0.797 5.995 1.00 65.44 111 LYS A CA 1
ATOM 902 C C . LYS A 1 111 ? -19.777 1.890 6.158 1.00 65.44 111 LYS A C 1
ATOM 904 O O . LYS A 1 111 ? -20.922 1.605 6.488 1.00 65.44 111 LYS A O 1
ATOM 909 N N . LYS A 1 112 ? -19.378 3.116 5.806 1.00 62.84 112 LYS A N 1
ATOM 910 C CA . LYS A 1 112 ? -20.269 4.265 5.634 1.00 62.84 112 LYS A CA 1
ATOM 911 C C . LYS A 1 112 ? -21.513 3.822 4.869 1.00 62.84 112 LYS A C 1
ATOM 913 O O . LYS A 1 112 ? -21.386 3.245 3.780 1.00 62.84 112 LYS A O 1
ATOM 918 N N . GLN A 1 113 ? -22.694 4.057 5.445 1.00 58.88 113 GLN A N 1
ATOM 919 C CA . GLN A 1 113 ? -23.939 3.796 4.737 1.00 58.88 113 GLN A CA 1
ATOM 920 C C . GLN A 1 113 ? -23.884 4.568 3.423 1.00 58.88 113 GLN A C 1
ATOM 922 O O . GLN A 1 113 ? -23.695 5.786 3.396 1.00 58.88 113 GLN A O 1
ATOM 927 N N . LYS A 1 114 ? -23.967 3.836 2.310 1.00 57.53 114 LYS A N 1
ATOM 928 C CA . LYS A 1 114 ? -24.050 4.453 0.996 1.00 57.53 114 LYS A CA 1
ATOM 929 C C . LYS A 1 114 ? -25.407 5.136 0.938 1.00 57.53 114 LYS A C 1
ATOM 931 O O . LYS A 1 114 ? -26.404 4.478 0.659 1.00 57.53 114 LYS A O 1
ATOM 936 N N . ILE A 1 115 ? -25.438 6.438 1.208 1.00 58.41 115 ILE A N 1
ATOM 937 C CA . ILE A 1 115 ? -26.533 7.288 0.756 1.00 58.41 115 ILE A CA 1
ATOM 938 C C . ILE A 1 115 ? -26.511 7.127 -0.761 1.00 58.41 115 ILE A C 1
ATOM 940 O O . ILE A 1 115 ? -25.595 7.610 -1.428 1.00 58.41 115 ILE A O 1
ATOM 944 N N . GLY A 1 116 ? -27.425 6.307 -1.282 1.00 54.00 116 GLY A N 1
ATOM 945 C CA . GLY A 1 116 ? -27.544 6.085 -2.711 1.00 54.00 116 GLY A CA 1
ATOM 946 C C . GLY A 1 116 ? -27.697 7.447 -3.359 1.00 54.00 116 GLY A C 1
ATOM 947 O O . GLY A 1 116 ? -28.586 8.210 -2.981 1.00 54.00 116 GLY A O 1
ATOM 948 N N . THR A 1 117 ? -26.800 7.784 -4.283 1.00 58.94 117 THR A N 1
ATOM 949 C CA . THR A 1 117 ? -27.001 8.935 -5.151 1.00 58.94 117 THR A CA 1
ATOM 950 C C . THR A 1 117 ? -28.380 8.757 -5.762 1.00 58.94 117 THR A C 1
ATOM 952 O O . THR A 1 117 ? -28.625 7.793 -6.487 1.00 58.94 117 THR A O 1
ATOM 955 N N . ARG A 1 118 ? -29.311 9.646 -5.405 1.00 56.81 118 ARG A N 1
ATOM 956 C CA . ARG A 1 118 ? -30.619 9.738 -6.043 1.00 56.81 118 ARG A CA 1
ATOM 957 C C . ARG A 1 118 ? -30.345 10.249 -7.452 1.00 56.81 118 ARG A C 1
ATOM 959 O O . ARG A 1 118 ? -30.382 11.448 -7.696 1.00 56.81 118 ARG A O 1
ATOM 966 N N . ILE A 1 119 ? -29.923 9.349 -8.337 1.00 65.31 119 ILE A N 1
ATOM 967 C CA . ILE A 1 119 ? -29.754 9.638 -9.754 1.00 65.31 119 ILE A CA 1
ATOM 968 C C . ILE A 1 119 ? -31.159 9.982 -10.232 1.00 65.31 119 ILE A C 1
ATOM 970 O O . ILE A 1 119 ? -32.013 9.103 -10.342 1.00 65.31 119 ILE A O 1
ATOM 974 N N . VAL A 1 120 ? -31.420 11.274 -10.420 1.00 68.12 120 VAL A N 1
ATOM 975 C CA . VAL A 1 120 ? -32.582 11.726 -11.177 1.00 68.12 120 VAL A CA 1
ATOM 976 C C . VAL A 1 120 ? -32.287 11.293 -12.606 1.00 68.12 120 VAL A C 1
ATOM 978 O O . VAL A 1 120 ? -31.424 11.861 -13.272 1.00 68.12 120 VAL A O 1
ATOM 981 N N . LEU A 1 121 ? -32.902 10.187 -13.019 1.00 67.88 121 LEU A N 1
ATOM 982 C CA . LEU A 1 121 ? -32.943 9.800 -14.420 1.00 67.88 121 LEU A CA 1
ATOM 983 C C . LEU A 1 121 ? -33.723 10.910 -15.120 1.00 67.88 121 LEU A C 1
ATOM 985 O O . LEU A 1 121 ? -34.916 11.048 -14.869 1.00 67.88 121 LEU A O 1
ATOM 989 N N . TRP A 1 122 ? -33.041 11.731 -15.916 1.00 62.28 122 TRP A N 1
ATOM 990 C CA . TRP A 1 122 ? -33.707 12.685 -16.795 1.00 62.28 122 TRP A CA 1
ATOM 991 C C . TRP A 1 122 ? -34.690 11.909 -17.673 1.00 62.28 122 TRP A C 1
ATOM 993 O O . TRP A 1 122 ? -34.282 11.033 -18.437 1.00 62.28 122 TRP A O 1
ATOM 1003 N N . THR A 1 123 ? -35.979 12.178 -17.506 1.00 76.00 123 THR A N 1
ATOM 1004 C CA . THR A 1 123 ? -37.044 11.664 -18.369 1.00 76.00 123 THR A CA 1
ATOM 1005 C C . THR A 1 123 ? -37.379 12.722 -19.415 1.00 76.00 123 THR A C 1
ATOM 1007 O O . THR A 1 123 ? -37.382 13.907 -19.089 1.00 76.00 123 THR A O 1
ATOM 1010 N N . GLU A 1 124 ? -37.680 12.300 -20.650 1.00 70.12 124 GLU A N 1
ATOM 1011 C CA . GLU A 1 124 ? -38.017 13.173 -21.799 1.00 70.12 124 GLU A CA 1
ATOM 1012 C C . GLU A 1 124 ? -39.095 14.228 -21.475 1.00 70.12 124 GLU A C 1
ATOM 1014 O O . GLU A 1 124 ? -39.133 15.294 -22.079 1.00 70.12 124 GLU A O 1
ATOM 1019 N N . GLU A 1 125 ? -39.928 13.976 -20.463 1.00 67.31 125 GLU A N 1
ATOM 1020 C CA . GLU A 1 125 ? -40.937 14.910 -19.952 1.00 67.31 125 GLU A CA 1
ATOM 1021 C C . GLU A 1 125 ? -40.358 16.248 -19.441 1.00 67.31 125 GLU A C 1
ATOM 1023 O O . GLU A 1 125 ? -41.084 17.236 -19.401 1.00 67.31 125 GLU A O 1
ATOM 1028 N N . GLN A 1 126 ? -39.069 16.315 -19.076 1.00 62.44 126 GLN A N 1
ATOM 1029 C CA . GLN A 1 126 ? -38.421 17.533 -18.562 1.00 62.44 126 GLN A CA 1
ATOM 1030 C C . GLN A 1 126 ? -37.838 18.455 -19.650 1.00 62.44 126 GLN A C 1
ATOM 1032 O O . GLN A 1 126 ? -37.386 19.546 -19.319 1.00 62.44 126 GLN A O 1
ATOM 1037 N N . GLU A 1 127 ? -37.817 18.047 -20.925 1.00 65.44 127 GLU A N 1
ATOM 1038 C CA . GLU A 1 127 ? -37.309 18.884 -22.033 1.00 65.44 127 GLU A CA 1
ATOM 1039 C C . GLU A 1 127 ? -38.357 19.860 -22.606 1.00 65.44 127 GLU A C 1
ATOM 1041 O O . GLU A 1 127 ? -38.024 20.681 -23.459 1.00 65.44 127 GLU A O 1
ATOM 1046 N N . LEU A 1 128 ? -39.621 19.774 -22.172 1.00 61.00 128 LEU A N 1
ATOM 1047 C CA . LEU A 1 128 ? -40.753 20.501 -22.769 1.00 61.00 128 LEU A CA 1
ATOM 1048 C C . LEU A 1 128 ? -41.222 21.755 -21.997 1.00 61.00 128 LEU A C 1
ATOM 1050 O O . LEU A 1 128 ? -42.227 22.348 -22.396 1.00 61.00 128 LEU A O 1
ATOM 1054 N N . GLU A 1 129 ? -40.512 22.182 -20.948 1.00 52.69 129 GLU A N 1
ATOM 1055 C CA . GLU A 1 129 ? -40.703 23.485 -20.268 1.00 52.69 129 GLU A CA 1
ATOM 1056 C C . GLU A 1 129 ? -39.598 24.487 -20.631 1.00 52.69 129 GLU A C 1
ATOM 1058 O O . GLU A 1 129 ? -39.944 25.667 -20.880 1.00 52.69 129 GLU A O 1
#

Sequence (129 aa):
ELVTFAKYVLNRFFAVAAQNNKAYVELLFWKNVGAVREMTEGYGKESEKQPAWTEEEEEELRKLYTEHRDSEVPDIVETLLSLISNSARTRRQVVTQLVRMGLVDNAKELKKQKIGTRIVLWTEEQELE

Foldseek 3Di:
DVVVVVVVVVVVLVVLCVVPVCSVVCVVDDDDPVVVCCSRVHPPPDDPPDPDQDPVQLVLLVVLCVVCVPPPDQASLVVSCVPRPDVVDDSVRSLVSCCVVVVDVDSVVRDRPPPDPPPPPDDPVVVPD

pLDDT: mean 79.88, std 11.24, range [52.69, 96.44]

Secondary structure (DSSP, 8-state):
-HHHHHHHHHHHHHHHHTT-TTHHHHTTSPPPHHHHHHHHH-TT-------PPPHHHHHHHHHHHHHHHTS--S-HHHHHHHH-S-TT--HHHHHHHHHHTTS-S-TTTTS------------GGGG--